Protein AF-A0A6L3T486-F1 (afdb_monomer_lite)

pLDDT: mean 80.82, std 17.29, range [38.66, 98.38]

Foldseek 3Di:
DDDDDDPDPDPDDDPPPPDPPPQPPLPDQDDDDQLVLLVVVCVVVVVDPVSSVVSSVLQVVLVVVCVVCVVVFDSVQSVVLQVVQCPPPRHGSNSSSVSRVVVVVVVVVVVPPPPD

Structure (mmCIF, N/CA/C/O backbone):
data_AF-A0A6L3T486-F1
#
_entry.id   AF-A0A6L3T486-F1
#
loop_
_atom_site.group_PDB
_atom_site.id
_atom_site.type_symbol
_atom_site.label_atom_id
_atom_site.label_alt_id
_atom_site.label_comp_id
_atom_site.label_asym_id
_atom_site.label_entity_id
_atom_site.label_seq_id
_atom_site.pdbx_PDB_ins_code
_atom_site.Cartn_x
_atom_site.Cartn_y
_atom_site.Cartn_z
_atom_site.occupancy
_atom_site.B_iso_or_equiv
_atom_site.auth_seq_id
_atom_site.auth_comp_id
_atom_site.auth_asym_id
_atom_site.auth_atom_id
_atom_site.pdbx_PDB_model_num
ATOM 1 N N . MET A 1 1 ? -47.129 -64.187 33.695 1.00 38.66 1 MET A N 1
ATOM 2 C CA . MET A 1 1 ? -45.921 -64.025 32.855 1.00 38.66 1 MET A CA 1
ATOM 3 C C . MET A 1 1 ? -45.456 -62.577 32.982 1.00 38.66 1 MET A C 1
ATOM 5 O O . MET A 1 1 ? -46.264 -61.693 32.747 1.00 38.66 1 MET A O 1
ATOM 9 N N . ARG A 1 2 ? -44.234 -62.330 33.480 1.00 48.56 2 ARG A N 1
ATOM 10 C CA . ARG A 1 2 ? -43.674 -60.990 33.756 1.00 48.56 2 ARG A CA 1
ATOM 11 C C . ARG A 1 2 ? -42.620 -60.676 32.691 1.00 48.56 2 ARG A C 1
ATOM 13 O O . ARG A 1 2 ? -41.648 -61.416 32.593 1.00 48.56 2 ARG A O 1
ATOM 20 N N . THR A 1 3 ? -42.798 -59.624 31.900 1.00 48.16 3 THR A N 1
ATOM 21 C CA . THR A 1 3 ? -41.776 -59.144 30.954 1.00 48.16 3 THR A CA 1
ATOM 22 C C . THR A 1 3 ? -40.782 -58.226 31.672 1.00 48.16 3 THR A C 1
ATOM 24 O O . THR A 1 3 ? -41.221 -57.256 32.294 1.00 48.16 3 THR A O 1
ATOM 27 N N . PRO A 1 4 ? -39.463 -58.486 31.617 1.00 51.25 4 PRO A N 1
ATOM 28 C CA . PRO A 1 4 ? -38.469 -57.589 32.193 1.00 51.25 4 PRO A CA 1
ATOM 29 C C . PRO A 1 4 ? -38.271 -56.341 31.321 1.00 51.25 4 PRO A C 1
ATOM 31 O O . PRO A 1 4 ? -37.958 -56.418 30.133 1.00 51.25 4 PRO A O 1
ATOM 34 N N . LEU A 1 5 ? -38.456 -55.188 31.962 1.00 56.97 5 LEU A N 1
ATOM 35 C CA . LEU A 1 5 ? 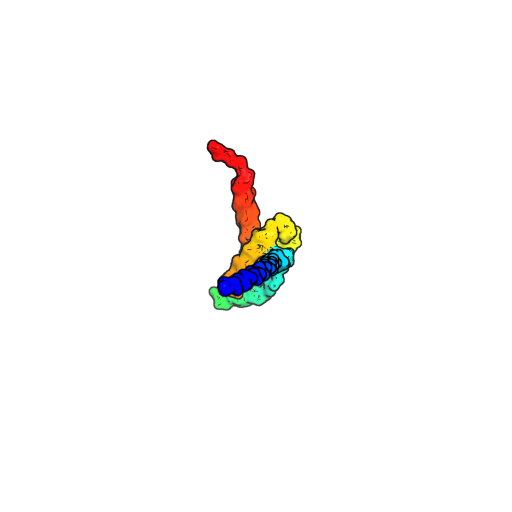-38.202 -53.843 31.463 1.00 56.97 5 LEU A CA 1
ATOM 36 C C . LEU A 1 5 ? -36.714 -53.708 31.088 1.00 56.97 5 LEU A C 1
ATOM 38 O O . LEU A 1 5 ? -35.849 -53.623 31.956 1.00 56.97 5 LEU A O 1
ATOM 42 N N . ARG A 1 6 ? -36.405 -53.733 29.787 1.00 57.72 6 ARG A N 1
ATOM 43 C CA . ARG A 1 6 ? -35.068 -53.420 29.266 1.00 57.72 6 ARG A CA 1
ATOM 44 C C . ARG A 1 6 ? -34.872 -51.907 29.315 1.00 57.72 6 ARG A C 1
ATOM 46 O O . ARG A 1 6 ? -35.313 -51.193 28.420 1.00 57.72 6 ARG A O 1
ATOM 53 N N . THR A 1 7 ? -34.218 -51.432 30.367 1.00 56.72 7 THR A N 1
ATOM 54 C CA . THR A 1 7 ? -33.734 -50.055 30.481 1.00 56.72 7 THR A CA 1
ATOM 55 C C . THR A 1 7 ? -32.702 -49.801 29.381 1.00 56.72 7 THR A C 1
ATOM 57 O O . THR A 1 7 ? -31.547 -50.206 29.493 1.00 56.72 7 THR A O 1
ATOM 60 N N . LEU A 1 8 ? -33.127 -49.177 28.283 1.00 58.81 8 LEU A N 1
ATOM 61 C CA . LEU A 1 8 ? -32.230 -48.675 27.247 1.00 58.81 8 LEU A CA 1
ATOM 62 C C . LEU A 1 8 ? -31.599 -47.375 27.760 1.00 58.81 8 LEU A C 1
ATOM 64 O O . LEU A 1 8 ? -32.225 -46.319 27.753 1.00 58.81 8 LEU A O 1
ATOM 68 N N . LEU A 1 9 ? -30.364 -47.477 28.250 1.00 57.16 9 LEU A N 1
ATOM 69 C CA . LEU A 1 9 ? -29.502 -46.335 28.548 1.00 57.16 9 LEU A CA 1
ATOM 70 C C . LEU A 1 9 ? -29.130 -45.644 27.226 1.00 57.16 9 LEU A C 1
ATOM 72 O O . LEU A 1 9 ? -28.309 -46.147 26.463 1.00 57.16 9 LEU A O 1
ATOM 76 N N . LEU A 1 10 ? -29.756 -44.500 26.950 1.00 59.72 10 LEU A N 1
ATOM 77 C CA . LEU A 1 10 ? -29.359 -43.593 25.874 1.00 59.72 10 LEU A CA 1
ATOM 78 C C . LEU A 1 10 ? -28.093 -42.848 26.317 1.00 59.72 10 LEU A C 1
ATOM 80 O O . LEU A 1 10 ? -28.156 -41.904 27.102 1.00 59.72 10 LEU A O 1
ATOM 84 N N . VAL A 1 11 ? -26.933 -43.297 25.838 1.00 60.19 11 VAL A N 1
ATOM 85 C CA . VAL A 1 11 ? -25.670 -42.562 25.972 1.00 60.19 11 VAL A CA 1
ATOM 86 C C . VAL A 1 11 ? -25.671 -41.457 24.917 1.00 60.19 11 VAL A C 1
ATOM 88 O O . VAL A 1 11 ? -25.406 -41.704 23.743 1.00 60.19 11 VAL A O 1
ATOM 91 N N . SER A 1 12 ? -26.014 -40.235 25.322 1.00 63.62 12 SER A N 1
ATOM 92 C CA . SER A 1 12 ? -25.912 -39.055 24.462 1.00 63.62 12 SER A CA 1
ATOM 93 C C . SER A 1 12 ? -24.439 -38.705 24.252 1.00 63.62 12 SER A C 1
ATOM 95 O O . SER A 1 12 ? -23.794 -38.143 25.135 1.00 63.62 12 SER A O 1
ATOM 97 N N . VAL A 1 13 ? -23.892 -39.045 23.084 1.00 67.62 13 VAL A N 1
ATOM 98 C CA . VAL A 1 13 ? -22.559 -38.596 22.662 1.00 67.62 13 VAL A CA 1
ATOM 99 C C . VAL A 1 13 ? -22.674 -37.135 22.228 1.00 67.62 13 VAL A C 1
ATOM 101 O O . VAL A 1 13 ? -23.100 -36.835 21.115 1.00 67.62 13 VAL A O 1
ATOM 104 N N . THR A 1 14 ? -22.323 -36.203 23.112 1.00 64.38 14 THR A N 1
ATOM 105 C CA . THR A 1 14 ? -22.157 -34.793 22.744 1.00 64.38 14 THR A CA 1
ATOM 106 C C . THR A 1 14 ? -20.835 -34.636 21.999 1.00 64.38 14 THR A C 1
ATOM 108 O O . THR A 1 14 ? -19.771 -34.578 22.614 1.00 64.38 14 THR A O 1
ATOM 111 N N . VAL A 1 15 ? -20.889 -34.589 20.668 1.00 68.38 15 VAL A N 1
ATOM 112 C CA . VAL A 1 15 ? -19.735 -34.212 19.845 1.00 68.38 15 VAL A CA 1
ATOM 113 C C . VAL A 1 15 ? -19.524 -32.708 20.012 1.00 68.38 15 VAL A C 1
ATOM 115 O O . VAL A 1 15 ? -20.244 -31.901 19.429 1.00 68.38 15 VAL A O 1
ATOM 118 N N . ALA A 1 16 ? -18.553 -32.323 20.839 1.00 64.56 16 ALA A N 1
ATOM 119 C CA . ALA A 1 16 ? -18.068 -30.951 20.891 1.00 64.56 16 ALA A CA 1
ATOM 120 C C . ALA A 1 16 ? -17.270 -30.675 19.607 1.00 64.56 16 ALA A C 1
ATOM 122 O O . ALA A 1 16 ? -16.088 -30.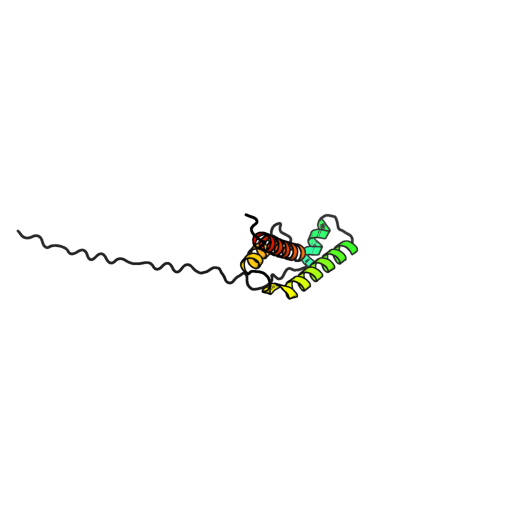999 19.514 1.00 64.56 16 ALA A O 1
ATOM 123 N N . ALA A 1 17 ? -17.932 -30.126 18.589 1.00 65.25 17 ALA A N 1
ATOM 124 C CA . ALA A 1 17 ? -17.262 -29.635 17.394 1.00 65.25 17 ALA A CA 1
ATOM 125 C C . ALA A 1 17 ? -16.518 -28.338 17.750 1.00 65.25 17 ALA A C 1
ATOM 127 O O . ALA A 1 17 ? -17.093 -27.251 17.750 1.00 65.25 17 ALA A O 1
ATOM 128 N N . SER A 1 18 ? -15.239 -28.453 18.102 1.00 64.56 18 SER A N 1
ATOM 129 C CA . SER A 1 18 ? -14.336 -27.308 18.194 1.00 64.56 18 SER A CA 1
ATOM 130 C C . SER A 1 18 ? -14.116 -26.759 16.786 1.00 64.56 18 SER A C 1
ATOM 132 O O . SER A 1 18 ? -13.410 -27.370 15.983 1.00 64.56 18 SE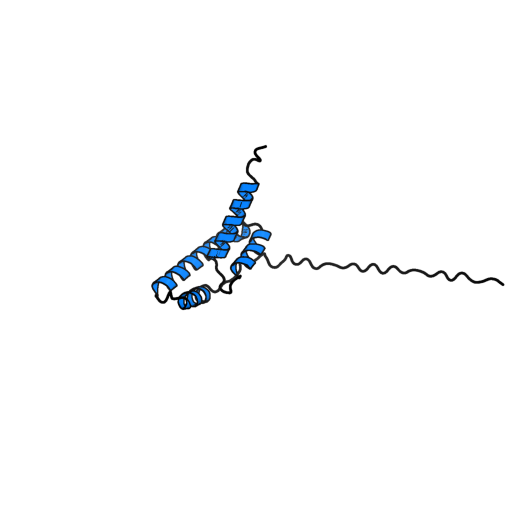R A O 1
ATOM 134 N N . VAL A 1 19 ? -14.757 -25.636 16.468 1.00 70.00 19 VAL A N 1
ATOM 135 C CA . VAL A 1 19 ? -14.530 -24.922 15.209 1.00 70.00 19 VAL A CA 1
ATOM 136 C C . VAL A 1 19 ? -13.122 -24.321 15.276 1.00 70.00 19 VAL A C 1
ATOM 138 O O . VAL A 1 19 ? -12.854 -23.561 16.208 1.00 70.00 19 VAL A O 1
ATOM 141 N N . PRO A 1 20 ? -12.196 -24.655 14.363 1.00 59.03 20 PRO A N 1
ATOM 142 C CA . PRO A 1 20 ? -10.905 -23.988 14.336 1.00 59.03 20 PRO A CA 1
ATOM 143 C C . PRO A 1 20 ? -11.125 -22.524 13.946 1.00 59.03 20 PRO A C 1
ATOM 145 O O . PRO A 1 20 ? -11.656 -22.225 12.877 1.00 59.03 20 PRO A O 1
ATOM 148 N N . SER A 1 21 ? -10.740 -21.605 14.829 1.00 59.09 21 SER A N 1
ATOM 149 C CA . SER A 1 21 ? -10.740 -20.171 14.548 1.00 59.09 21 SER A CA 1
ATOM 150 C C . SER A 1 21 ? -9.707 -19.876 13.457 1.00 59.09 21 SER A C 1
ATOM 152 O O . SER A 1 21 ? -8.510 -19.830 13.728 1.00 59.09 21 SER A O 1
ATOM 154 N N . LEU A 1 22 ? -10.152 -19.672 12.215 1.00 55.38 22 LEU A N 1
ATOM 155 C CA . LEU A 1 22 ? -9.314 -19.195 11.106 1.00 55.38 22 LEU A CA 1
ATOM 156 C C . LEU A 1 22 ? -9.004 -17.693 11.268 1.00 55.38 22 LEU A C 1
ATOM 158 O O . LEU A 1 22 ? -9.402 -16.886 10.435 1.00 55.38 22 LEU A O 1
ATOM 162 N N . ALA A 1 23 ? -8.358 -17.288 12.362 1.00 54.56 23 ALA A N 1
ATOM 163 C CA . ALA A 1 23 ? -8.100 -15.870 12.647 1.00 54.56 23 ALA A CA 1
ATOM 164 C C . ALA A 1 23 ? -6.631 -15.443 12.459 1.00 54.56 23 ALA A C 1
ATOM 166 O O . ALA A 1 23 ? -6.337 -14.252 12.475 1.00 54.56 23 ALA A O 1
ATOM 167 N N . GLU A 1 24 ? -5.698 -16.374 12.244 1.00 51.34 24 GLU A N 1
ATOM 168 C CA . GLU A 1 24 ? -4.269 -16.055 12.402 1.00 51.34 24 GLU A CA 1
ATOM 169 C C . GLU A 1 24 ? -3.572 -15.508 11.134 1.00 51.34 24 GLU A C 1
ATOM 171 O O . GLU A 1 24 ? -2.447 -15.015 11.209 1.00 51.34 24 GLU A O 1
ATOM 176 N N . ALA A 1 25 ? -4.208 -15.564 9.958 1.00 53.91 25 ALA A N 1
ATOM 177 C CA . ALA A 1 25 ? -3.541 -15.257 8.683 1.00 53.91 25 ALA A CA 1
ATOM 178 C C . ALA A 1 25 ? -3.483 -13.756 8.313 1.00 53.91 25 ALA A C 1
ATOM 180 O O . ALA A 1 25 ? -2.823 -13.397 7.343 1.00 53.91 25 ALA A O 1
ATOM 181 N N . ALA A 1 26 ? -4.126 -12.863 9.075 1.00 56.59 26 ALA A N 1
ATOM 182 C CA . ALA A 1 26 ? -4.223 -11.429 8.753 1.00 56.59 26 ALA A CA 1
ATOM 183 C C . ALA A 1 26 ? -3.186 -10.529 9.456 1.00 56.59 26 ALA A C 1
ATOM 185 O O . ALA A 1 26 ? -3.253 -9.300 9.369 1.00 56.59 26 ALA A O 1
ATOM 186 N N . THR A 1 27 ? -2.255 -11.106 10.221 1.00 66.19 27 THR A N 1
ATOM 187 C CA . THR A 1 27 ? -1.394 -10.306 11.105 1.00 66.19 27 THR A CA 1
ATOM 188 C C . THR A 1 27 ? -0.232 -9.641 10.366 1.00 66.19 27 THR A C 1
ATOM 190 O O . THR A 1 27 ? 0.084 -8.481 10.648 1.00 66.19 27 THR A O 1
ATOM 193 N N . ALA A 1 28 ? 0.392 -10.330 9.410 1.00 89.12 28 ALA A N 1
ATOM 194 C CA . ALA A 1 28 ? 1.565 -9.828 8.698 1.00 89.12 28 ALA A CA 1
ATOM 195 C C . ALA A 1 28 ? 1.186 -9.120 7.390 1.00 89.12 28 ALA A C 1
ATOM 197 O O . ALA A 1 28 ? 0.267 -9.535 6.692 1.00 89.12 28 ALA A O 1
ATOM 198 N N . MET A 1 29 ? 1.926 -8.063 7.050 1.00 94.25 29 MET A N 1
ATOM 199 C CA . MET A 1 29 ? 1.784 -7.386 5.762 1.00 94.25 29 MET A CA 1
ATOM 200 C C . MET A 1 29 ? 2.245 -8.318 4.632 1.00 94.25 29 MET A C 1
ATOM 202 O O . MET A 1 29 ? 3.346 -8.881 4.742 1.00 94.25 29 MET A O 1
ATOM 206 N N . PRO A 1 30 ? 1.472 -8.461 3.540 1.00 93.88 30 PRO A N 1
ATOM 207 C CA . PRO A 1 30 ? 1.857 -9.325 2.436 1.00 93.88 30 PRO A CA 1
ATOM 208 C C . PRO A 1 30 ? 3.183 -8.882 1.804 1.00 93.88 30 PRO A C 1
ATOM 210 O O . PRO A 1 30 ? 3.551 -7.700 1.786 1.00 93.88 30 PRO A O 1
ATOM 213 N N . GLN A 1 31 ? 3.936 -9.861 1.308 1.00 94.50 31 GLN A N 1
ATOM 214 C CA . GLN A 1 31 ? 5.209 -9.642 0.627 1.00 94.50 31 GLN A CA 1
ATOM 215 C C . GLN A 1 31 ? 5.016 -9.852 -0.870 1.00 94.50 31 GLN A C 1
ATOM 217 O O . GLN A 1 31 ? 5.133 -10.970 -1.361 1.00 94.50 31 GLN A O 1
ATOM 222 N N . PHE A 1 32 ? 4.700 -8.772 -1.577 1.00 94.38 32 PHE A N 1
ATOM 223 C CA . PHE A 1 32 ? 4.609 -8.782 -3.027 1.00 94.38 32 PHE A CA 1
ATOM 224 C C . PHE A 1 32 ? 5.981 -8.528 -3.655 1.00 94.38 32 PHE A C 1
ATOM 226 O O . PHE A 1 32 ? 6.783 -7.740 -3.137 1.00 94.38 32 PHE A O 1
ATOM 233 N N . ASP A 1 33 ? 6.248 -9.196 -4.776 1.00 93.31 33 ASP A N 1
ATOM 234 C CA . ASP A 1 33 ? 7.447 -8.962 -5.575 1.00 93.31 33 ASP A CA 1
ATOM 235 C C . ASP A 1 33 ? 7.212 -7.782 -6.524 1.00 93.31 33 ASP A C 1
ATOM 237 O O . ASP A 1 33 ? 6.687 -7.930 -7.625 1.00 93.31 33 ASP A O 1
ATOM 241 N N . THR A 1 34 ? 7.621 -6.590 -6.091 1.00 92.69 34 THR A N 1
ATOM 242 C CA . THR A 1 34 ? 7.495 -5.353 -6.871 1.00 92.69 34 THR A CA 1
ATOM 243 C C . THR A 1 34 ? 8.137 -5.445 -8.256 1.00 92.69 34 THR A C 1
ATOM 245 O O . THR A 1 34 ? 7.635 -4.850 -9.205 1.00 92.69 34 THR A O 1
ATOM 248 N N . GLN A 1 35 ? 9.255 -6.165 -8.397 1.00 90.31 35 GLN A N 1
ATOM 249 C CA . GLN A 1 35 ? 9.920 -6.267 -9.697 1.00 90.31 35 GLN A CA 1
ATOM 250 C C . GLN A 1 35 ? 9.093 -7.133 -10.649 1.00 90.31 35 GLN A C 1
ATOM 252 O O . GLN A 1 35 ? 8.988 -6.798 -11.825 1.00 90.31 35 GLN A O 1
ATOM 257 N N . GLN A 1 36 ? 8.499 -8.220 -10.149 1.00 89.31 36 GLN A N 1
ATOM 258 C CA . GLN A 1 36 ? 7.587 -9.070 -10.917 1.00 89.31 36 GLN A CA 1
ATOM 259 C C . GLN A 1 36 ? 6.337 -8.287 -11.351 1.00 89.31 36 GLN A C 1
ATOM 261 O O . GLN A 1 36 ? 6.037 -8.264 -12.541 1.00 89.31 36 GLN A O 1
ATOM 266 N N . ILE A 1 37 ? 5.672 -7.595 -10.416 1.00 87.38 37 ILE A N 1
ATOM 267 C CA . ILE A 1 37 ? 4.457 -6.797 -10.676 1.00 87.38 37 ILE A CA 1
ATOM 268 C C . ILE A 1 37 ? 4.702 -5.802 -11.817 1.00 87.38 37 ILE A C 1
ATOM 270 O O . ILE A 1 37 ? 4.017 -5.827 -12.837 1.00 87.38 37 ILE A O 1
ATOM 274 N N . CYS A 1 38 ? 5.764 -5.000 -11.705 1.00 88.94 38 CYS A N 1
ATOM 275 C CA . CYS A 1 38 ? 6.077 -3.969 -12.692 1.00 88.94 38 CYS A CA 1
ATOM 276 C C . CYS A 1 38 ? 6.564 -4.519 -14.041 1.00 88.94 38 CYS A C 1
ATOM 278 O O . CYS A 1 38 ? 6.551 -3.801 -15.041 1.00 88.94 38 CYS A O 1
ATOM 280 N N . ARG A 1 39 ? 7.003 -5.784 -14.102 1.00 84.25 39 ARG A N 1
ATOM 281 C CA . ARG A 1 39 ? 7.325 -6.458 -15.371 1.00 84.25 39 ARG A CA 1
ATOM 282 C C . ARG A 1 39 ? 6.073 -6.950 -16.087 1.00 84.25 39 ARG A C 1
ATOM 284 O O . ARG A 1 39 ? 6.042 -6.881 -17.312 1.00 84.25 39 ARG A O 1
ATOM 291 N N . THR A 1 40 ? 5.058 -7.422 -15.363 1.00 70.06 40 THR A N 1
ATOM 292 C CA . THR A 1 40 ? 3.799 -7.871 -15.975 1.00 70.06 40 THR A CA 1
ATOM 293 C C . THR A 1 40 ? 3.049 -6.704 -16.615 1.00 70.06 40 THR A C 1
ATOM 295 O O . THR A 1 40 ? 2.582 -6.828 -17.746 1.00 70.06 40 THR A O 1
ATOM 298 N N . THR A 1 41 ? 3.039 -5.532 -15.971 1.00 59.41 41 THR A N 1
ATOM 299 C CA . THR A 1 41 ? 2.434 -4.309 -16.527 1.00 59.41 41 THR A CA 1
ATOM 300 C C . THR A 1 41 ? 3.105 -3.866 -17.833 1.00 59.41 41 THR A C 1
ATOM 302 O O . THR A 1 41 ? 2.427 -3.412 -18.753 1.00 59.41 41 THR A O 1
ATOM 305 N N . ALA A 1 42 ? 4.420 -4.070 -17.974 1.00 56.62 42 ALA A N 1
ATOM 306 C CA . ALA A 1 42 ? 5.161 -3.722 -19.190 1.00 56.62 42 ALA A CA 1
ATOM 307 C C . ALA A 1 42 ? 4.691 -4.501 -20.438 1.00 56.62 42 ALA A C 1
ATOM 309 O O . ALA A 1 42 ? 4.742 -3.977 -21.551 1.00 56.62 42 ALA A O 1
ATOM 310 N N . ASN A 1 43 ? 4.151 -5.716 -20.269 1.00 53.25 43 ASN A N 1
ATOM 311 C CA . ASN A 1 43 ? 3.582 -6.504 -21.371 1.00 53.25 43 ASN A CA 1
ATOM 312 C C . ASN A 1 43 ? 2.247 -5.951 -21.908 1.00 53.25 43 ASN A C 1
ATOM 314 O O . ASN A 1 43 ? 1.792 -6.401 -22.959 1.00 53.25 43 ASN A O 1
ATOM 318 N N . LEU A 1 44 ? 1.627 -4.977 -21.231 1.00 58.38 44 LEU A N 1
ATOM 319 C CA . LEU A 1 44 ? 0.391 -4.315 -21.671 1.00 58.38 44 LEU A CA 1
ATOM 320 C C . LEU A 1 44 ? 0.642 -3.075 -22.553 1.00 58.38 44 LEU A C 1
ATOM 322 O O . LEU A 1 44 ? -0.296 -2.342 -22.857 1.00 58.38 44 LEU A O 1
ATOM 326 N N . GLY A 1 45 ? 1.889 -2.846 -22.989 1.00 54.19 45 GLY A N 1
ATOM 327 C CA . GLY A 1 45 ? 2.266 -1.736 -23.877 1.00 54.19 45 GLY A CA 1
ATOM 328 C C . GLY A 1 45 ? 3.036 -0.598 -23.199 1.00 54.19 45 GLY A C 1
ATOM 329 O O . GLY A 1 45 ? 3.415 0.352 -23.876 1.00 54.19 45 GLY A O 1
ATOM 330 N N . TYR A 1 46 ? 3.318 -0.718 -21.899 1.00 55.62 46 TYR A N 1
ATOM 331 C CA . TYR A 1 46 ? 4.211 0.163 -21.133 1.00 55.62 46 TYR A CA 1
ATOM 332 C C . TYR A 1 46 ? 5.668 -0.297 -21.295 1.00 55.62 46 TYR A C 1
ATOM 334 O O . TYR A 1 46 ? 6.311 -0.768 -20.357 1.00 55.62 46 TYR A O 1
ATOM 342 N N . THR A 1 47 ? 6.168 -0.295 -22.530 1.00 59.91 47 THR A N 1
ATOM 343 C CA . THR A 1 47 ? 7.484 -0.864 -22.874 1.00 59.91 47 THR A CA 1
ATOM 344 C C . THR A 1 47 ? 8.648 0.119 -22.731 1.00 59.91 47 THR A C 1
ATOM 346 O O . THR A 1 47 ? 9.723 -0.144 -23.269 1.00 59.91 47 THR A O 1
ATOM 349 N N . ASP A 1 48 ? 8.475 1.226 -22.005 1.00 72.62 48 ASP A N 1
ATOM 350 C CA . ASP A 1 48 ? 9.556 2.172 -21.740 1.00 72.62 48 ASP A CA 1
ATOM 351 C C . ASP A 1 48 ? 10.181 1.959 -20.352 1.00 72.62 48 ASP A C 1
ATOM 353 O O . ASP A 1 48 ? 9.509 1.762 -19.339 1.00 72.62 48 ASP A O 1
ATOM 357 N N . GLU A 1 49 ? 11.515 2.039 -20.285 1.00 82.06 49 GLU A N 1
ATOM 358 C CA . GLU A 1 49 ? 12.303 1.948 -19.042 1.00 82.06 49 GLU A CA 1
ATOM 359 C C . GLU A 1 49 ? 11.804 2.934 -17.967 1.00 82.06 49 GLU A C 1
ATOM 361 O O . GLU A 1 49 ? 11.940 2.696 -16.763 1.00 82.06 49 GLU A O 1
ATOM 366 N N . GLN A 1 50 ? 11.213 4.046 -18.405 1.00 84.62 50 GLN A N 1
ATOM 367 C CA . GLN A 1 50 ? 10.625 5.062 -17.547 1.00 84.62 50 GLN A CA 1
ATOM 368 C C . GLN A 1 50 ? 9.353 4.579 -16.835 1.00 84.62 50 GLN A C 1
ATOM 370 O O . GLN A 1 50 ? 9.226 4.826 -15.635 1.00 84.62 50 GLN A O 1
ATOM 375 N N . ASP A 1 51 ? 8.469 3.845 -17.515 1.00 83.25 51 ASP A N 1
ATOM 376 C CA . ASP A 1 51 ? 7.234 3.312 -16.922 1.00 83.25 51 ASP A CA 1
ATOM 377 C C . ASP A 1 51 ? 7.552 2.256 -15.865 1.00 83.25 51 ASP A C 1
ATOM 379 O O . ASP A 1 51 ? 7.018 2.287 -14.755 1.00 83.25 51 ASP A O 1
ATOM 383 N N . TYR A 1 52 ? 8.516 1.379 -16.163 1.00 86.94 52 TYR A N 1
ATOM 384 C CA . TYR A 1 52 ? 9.021 0.409 -15.195 1.00 86.94 52 TYR A CA 1
ATOM 385 C C . TYR A 1 52 ? 9.563 1.094 -13.937 1.00 86.94 52 TYR A C 1
ATOM 387 O O . TYR A 1 52 ? 9.228 0.714 -12.815 1.00 86.94 52 TYR A O 1
ATOM 395 N N . LYS A 1 53 ? 10.397 2.128 -14.109 1.00 90.00 53 LYS A N 1
ATOM 396 C CA . LYS A 1 53 ? 10.953 2.891 -12.984 1.00 90.00 53 LYS A CA 1
ATOM 397 C C . LYS A 1 53 ? 9.864 3.593 -12.178 1.00 90.00 53 LYS A C 1
ATOM 399 O O . LYS A 1 53 ? 9.968 3.597 -10.953 1.00 90.00 53 LYS A O 1
ATOM 404 N N . SER A 1 54 ? 8.853 4.161 -12.840 1.00 91.19 54 SER A N 1
ATOM 405 C CA . SER A 1 54 ? 7.723 4.803 -12.163 1.00 91.19 54 SER A CA 1
ATOM 406 C C . SER A 1 54 ? 6.941 3.790 -11.334 1.00 91.19 54 SER A C 1
ATOM 408 O O . SER A 1 54 ? 6.810 3.982 -10.130 1.00 91.19 54 SER A O 1
ATOM 410 N N . CYS A 1 55 ? 6.550 2.656 -11.928 1.00 92.50 55 CYS A N 1
ATOM 411 C CA . CYS A 1 55 ? 5.861 1.581 -11.214 1.00 92.50 55 CYS A CA 1
ATOM 412 C C . CYS A 1 55 ? 6.652 1.118 -9.984 1.00 92.50 55 CYS A C 1
ATOM 414 O O . CYS A 1 55 ? 6.119 1.059 -8.878 1.00 92.50 55 CYS A O 1
ATOM 416 N N . VAL A 1 56 ? 7.954 0.846 -10.143 1.00 94.56 56 VAL A N 1
ATOM 417 C CA . VAL A 1 56 ? 8.799 0.412 -9.021 1.00 94.56 56 VAL A CA 1
ATOM 418 C C . VAL A 1 56 ? 8.856 1.482 -7.929 1.00 94.56 56 VAL A C 1
ATOM 420 O O . VAL A 1 56 ? 8.830 1.142 -6.745 1.00 94.56 56 VAL A O 1
ATOM 423 N N . ALA A 1 57 ? 8.946 2.763 -8.295 1.00 96.50 57 ALA A N 1
ATOM 424 C CA . ALA A 1 57 ? 8.962 3.859 -7.333 1.00 96.50 57 ALA A CA 1
ATOM 425 C C . ALA A 1 57 ? 7.643 3.952 -6.549 1.00 96.50 57 ALA A C 1
ATOM 427 O O . ALA A 1 57 ? 7.687 4.058 -5.319 1.00 96.50 57 ALA A O 1
ATOM 428 N N . ASP A 1 58 ? 6.506 3.847 -7.236 1.00 96.31 58 ASP A N 1
ATOM 429 C CA . ASP A 1 58 ? 5.169 3.911 -6.641 1.00 96.31 58 ASP A CA 1
ATOM 430 C C . ASP A 1 58 ? 4.926 2.730 -5.692 1.00 96.31 58 ASP A C 1
ATOM 432 O O . ASP A 1 58 ? 4.575 2.922 -4.525 1.00 96.31 58 ASP A O 1
ATOM 436 N N . GLU A 1 59 ? 5.232 1.510 -6.135 1.00 97.12 59 GLU A N 1
ATOM 437 C CA . GLU A 1 59 ? 5.092 0.280 -5.350 1.00 97.12 59 GLU A CA 1
ATOM 438 C C . GLU A 1 59 ? 6.004 0.266 -4.112 1.00 97.12 59 GLU A C 1
ATOM 440 O O . GLU A 1 59 ? 5.571 -0.051 -2.999 1.00 97.12 59 GLU A O 1
ATOM 445 N N . VAL A 1 60 ? 7.274 0.666 -4.255 1.00 97.88 60 VAL A N 1
ATOM 446 C CA . VAL A 1 60 ? 8.198 0.786 -3.112 1.00 97.88 60 VAL A CA 1
ATOM 447 C C . VAL A 1 60 ? 7.737 1.883 -2.152 1.00 97.88 60 VAL A C 1
ATOM 449 O O . VAL A 1 60 ? 7.850 1.725 -0.931 1.00 97.88 60 VAL A O 1
ATOM 452 N N . GLY A 1 61 ? 7.228 2.997 -2.681 1.00 98.31 61 GLY A N 1
ATOM 453 C CA . GLY A 1 61 ? 6.651 4.081 -1.896 1.00 98.31 61 GLY A CA 1
ATOM 454 C C . GLY A 1 61 ? 5.465 3.603 -1.064 1.00 98.31 61 GLY A C 1
ATOM 455 O O . GLY A 1 61 ? 5.447 3.799 0.154 1.00 98.31 61 GLY A O 1
ATOM 456 N N . ALA A 1 62 ? 4.515 2.915 -1.693 1.00 98.38 62 ALA A N 1
ATOM 457 C CA . ALA A 1 62 ? 3.346 2.350 -1.035 1.00 98.38 62 ALA A CA 1
ATOM 458 C C . ALA A 1 62 ? 3.732 1.297 0.015 1.00 98.38 62 ALA A C 1
ATOM 460 O O . ALA A 1 62 ? 3.268 1.370 1.154 1.00 98.38 62 ALA A O 1
ATOM 461 N N . LYS A 1 63 ? 4.672 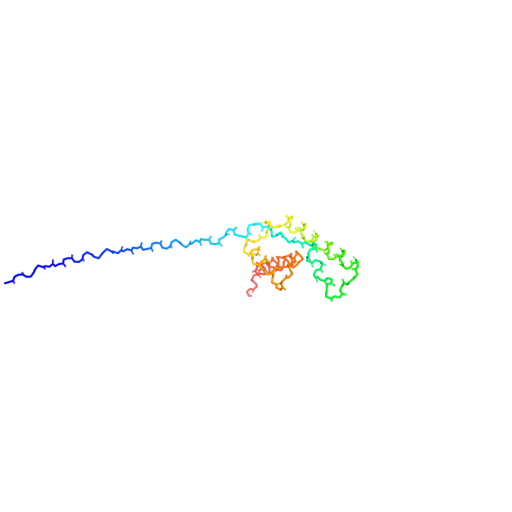0.391 -0.294 1.00 98.31 63 LYS A N 1
ATOM 462 C CA . LYS A 1 63 ? 5.197 -0.594 0.669 1.00 98.31 63 LYS A CA 1
ATOM 463 C C . LYS A 1 63 ? 5.770 0.070 1.921 1.00 98.31 63 LYS A C 1
ATOM 465 O O . LYS A 1 63 ? 5.504 -0.383 3.034 1.00 98.31 63 LYS A O 1
ATOM 470 N N . LYS A 1 64 ? 6.554 1.143 1.764 1.00 98.38 64 LYS A N 1
ATOM 471 C CA . LYS A 1 64 ? 7.124 1.896 2.897 1.00 98.38 64 LYS A CA 1
ATOM 472 C C . LYS A 1 64 ? 6.041 2.568 3.736 1.00 98.38 64 LYS A C 1
ATOM 474 O O . LYS A 1 64 ? 6.112 2.522 4.963 1.00 98.38 64 LYS A O 1
ATOM 479 N N . GLN A 1 65 ? 5.045 3.170 3.087 1.00 97.62 65 GLN A N 1
ATOM 480 C CA . GLN A 1 65 ? 3.905 3.762 3.784 1.00 97.62 65 GLN A CA 1
ATOM 481 C C . GLN A 1 65 ? 3.162 2.695 4.586 1.00 97.62 65 GLN A C 1
ATOM 483 O O . GLN A 1 65 ? 3.005 2.845 5.793 1.00 97.62 65 GLN A O 1
ATOM 488 N N . LEU A 1 66 ? 2.783 1.586 3.951 1.00 98.19 66 LEU A N 1
ATOM 489 C CA . LEU A 1 66 ? 2.115 0.472 4.614 1.00 98.19 66 LEU A CA 1
ATOM 490 C C . LEU A 1 66 ? 2.932 -0.067 5.785 1.00 98.19 66 LEU A C 1
ATOM 492 O O . LEU A 1 66 ? 2.380 -0.207 6.866 1.00 98.19 66 LEU A O 1
ATOM 496 N N . ALA A 1 67 ? 4.241 -0.273 5.634 1.00 97.44 67 ALA A N 1
ATOM 497 C CA . ALA A 1 67 ? 5.094 -0.742 6.727 1.00 97.44 67 ALA A CA 1
ATOM 498 C C . ALA A 1 67 ? 5.061 0.180 7.963 1.00 97.44 67 ALA A C 1
ATOM 500 O O . ALA A 1 67 ? 5.108 -0.310 9.088 1.00 97.44 67 ALA A O 1
ATOM 501 N N . SER A 1 68 ? 4.947 1.497 7.762 1.00 97.31 68 SER A N 1
ATOM 502 C CA . SER A 1 68 ? 4.844 2.495 8.838 1.00 97.31 68 SER A CA 1
ATOM 503 C C . SER A 1 68 ? 3.495 2.451 9.570 1.00 97.31 68 SER A C 1
ATOM 505 O O . SER A 1 68 ? 3.456 2.520 10.798 1.00 97.31 68 SER A O 1
ATOM 507 N N . LYS A 1 69 ? 2.384 2.307 8.832 1.00 95.75 69 LYS A N 1
ATOM 508 C CA . LYS A 1 69 ? 1.015 2.376 9.382 1.00 95.75 69 LYS A CA 1
ATOM 509 C C . LYS A 1 69 ? 0.292 1.027 9.500 1.00 95.75 69 LYS A C 1
ATOM 511 O O . LYS A 1 69 ? -0.848 1.016 9.952 1.00 95.75 69 LYS A O 1
ATOM 516 N N . TRP A 1 70 ? 0.912 -0.104 9.151 1.00 96.19 70 TRP A N 1
ATOM 517 C CA . TRP A 1 70 ? 0.243 -1.411 9.028 1.00 96.19 70 TRP A CA 1
ATOM 518 C C . TRP A 1 70 ? -0.600 -1.760 10.254 1.00 96.19 70 TRP A C 1
ATOM 520 O O . TRP A 1 70 ? -1.792 -2.016 10.140 1.00 96.19 70 TRP A O 1
ATOM 530 N N . THR A 1 71 ? -0.006 -1.699 11.443 1.00 95.38 71 THR A N 1
ATOM 531 C CA . THR A 1 71 ? -0.677 -2.063 12.699 1.00 95.38 71 THR A CA 1
ATOM 532 C C . THR A 1 71 ? -1.720 -1.049 13.166 1.00 95.38 71 THR A C 1
ATOM 534 O O . THR A 1 71 ? -2.482 -1.362 14.077 1.00 95.38 71 THR A O 1
ATOM 537 N N . SER A 1 72 ? -1.780 0.140 12.557 1.00 95.00 72 SER A N 1
ATOM 538 C CA . SER A 1 72 ? -2.830 1.129 12.834 1.00 95.00 72 SER A CA 1
ATOM 539 C C . SER A 1 72 ? -4.153 0.798 12.142 1.00 95.00 72 SER A C 1
ATOM 541 O O . SER A 1 72 ? -5.201 1.277 12.571 1.00 95.00 72 SER A O 1
ATOM 543 N N . PHE A 1 73 ? -4.122 -0.040 11.100 1.00 95.50 73 PHE A N 1
ATOM 544 C CA . PHE A 1 73 ? -5.328 -0.480 10.412 1.00 95.50 73 PHE A CA 1
ATOM 545 C C . PHE A 1 73 ? -6.027 -1.632 11.157 1.00 95.50 73 PHE A C 1
ATOM 547 O O . PHE A 1 73 ? -5.350 -2.543 11.662 1.00 95.50 73 PHE A O 1
ATOM 554 N N . PRO A 1 74 ? -7.375 -1.654 11.181 1.00 94.25 74 PRO A N 1
ATOM 555 C CA . PRO A 1 74 ? -8.146 -2.767 11.731 1.00 94.25 74 PRO A CA 1
ATOM 556 C C . PRO A 1 74 ? -7.727 -4.118 11.137 1.00 94.25 74 PRO A C 1
ATOM 558 O O . PRO A 1 74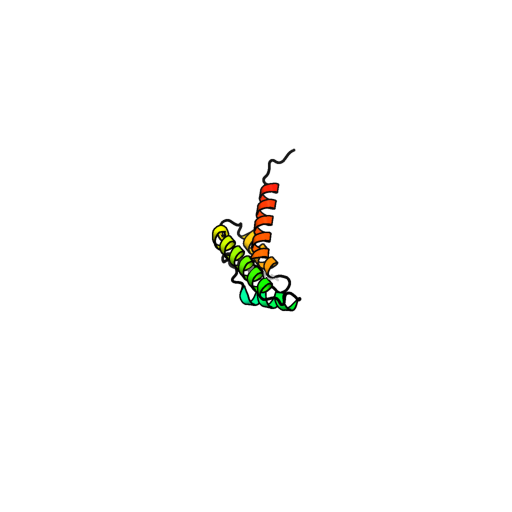 ? -7.360 -4.220 9.967 1.00 94.25 74 PRO A O 1
ATOM 561 N N . ALA A 1 75 ? -7.750 -5.180 11.948 1.00 93.75 75 ALA A N 1
ATOM 562 C CA . ALA A 1 75 ? -7.328 -6.512 11.503 1.00 93.75 75 ALA A CA 1
ATOM 563 C C . ALA A 1 75 ? -8.209 -7.067 10.370 1.00 93.75 75 ALA A C 1
ATOM 565 O O . ALA A 1 75 ? -7.698 -7.712 9.457 1.00 93.75 75 ALA A O 1
ATOM 566 N N . ASP A 1 76 ? -9.511 -6.785 10.404 1.00 93.25 76 ASP A N 1
ATOM 567 C CA . ASP A 1 76 ? -10.454 -7.184 9.360 1.00 93.25 76 ASP A CA 1
ATOM 568 C C . ASP A 1 76 ? -10.212 -6.415 8.050 1.00 93.25 76 ASP A C 1
ATOM 570 O O . ASP A 1 76 ? -10.249 -7.020 6.979 1.00 93.25 76 ASP A O 1
ATOM 574 N N . ALA A 1 77 ? -9.887 -5.119 8.130 1.00 95.38 77 ALA A N 1
ATOM 575 C CA . ALA A 1 77 ? -9.517 -4.303 6.977 1.00 95.38 77 ALA A CA 1
ATOM 576 C C . ALA A 1 77 ? -8.222 -4.815 6.337 1.00 95.38 77 ALA A C 1
ATOM 578 O O . ALA A 1 77 ? -8.163 -5.030 5.129 1.00 95.38 77 ALA A O 1
ATOM 579 N N . ARG A 1 78 ? -7.202 -5.112 7.156 1.00 96.56 78 ARG A N 1
ATOM 580 C CA . ARG A 1 78 ? -5.952 -5.740 6.702 1.00 96.56 78 ARG A CA 1
ATOM 581 C C . ARG A 1 78 ? -6.193 -7.068 5.997 1.00 96.56 78 ARG A C 1
ATOM 583 O O . ARG A 1 78 ? -5.615 -7.290 4.937 1.00 96.56 78 ARG A O 1
ATOM 590 N N . PHE A 1 79 ? -7.044 -7.929 6.552 1.00 94.12 79 PHE A N 1
ATOM 591 C CA . PHE A 1 79 ? -7.408 -9.203 5.933 1.00 94.12 79 PHE A CA 1
ATOM 592 C C . PHE A 1 79 ? -8.084 -9.003 4.574 1.00 94.12 79 PHE A C 1
ATOM 594 O O . PHE A 1 79 ? -7.605 -9.515 3.564 1.00 94.12 79 PHE A O 1
ATOM 601 N N . ARG A 1 80 ? -9.172 -8.225 4.554 1.00 94.44 80 ARG A N 1
ATOM 602 C CA . ARG A 1 80 ? -9.989 -7.973 3.364 1.00 94.44 80 ARG A CA 1
ATOM 603 C C . ARG A 1 80 ? -9.162 -7.318 2.265 1.00 94.44 80 ARG A C 1
ATOM 605 O O . ARG A 1 80 ? -9.028 -7.894 1.195 1.00 94.44 80 ARG A O 1
ATOM 612 N N . CYS A 1 81 ? -8.512 -6.195 2.553 1.00 96.56 81 CYS A N 1
ATOM 613 C CA . CYS A 1 81 ? -7.723 -5.474 1.559 1.00 96.56 81 CYS A CA 1
ATOM 614 C C . CYS A 1 81 ? -6.509 -6.263 1.052 1.00 96.56 81 CYS A C 1
ATOM 616 O O . CYS A 1 81 ? -6.145 -6.115 -0.109 1.00 96.56 81 CYS A O 1
ATOM 618 N N . SER A 1 82 ? -5.898 -7.132 1.869 1.00 95.38 82 SER A N 1
ATOM 619 C CA . SER A 1 82 ? -4.827 -8.013 1.373 1.00 95.38 82 SER A CA 1
ATOM 620 C C . SER A 1 82 ? -5.347 -9.050 0.382 1.00 95.38 82 SER A C 1
ATOM 622 O O . SER A 1 82 ? -4.622 -9.416 -0.538 1.00 95.38 82 SER A O 1
ATOM 624 N N . ALA A 1 83 ? -6.572 -9.548 0.571 1.00 93.12 83 ALA A N 1
ATOM 625 C CA . ALA A 1 83 ? -7.203 -10.459 -0.377 1.00 93.12 83 ALA A CA 1
ATOM 626 C C . ALA A 1 83 ? -7.589 -9.728 -1.671 1.00 93.12 83 ALA A C 1
ATOM 628 O O . ALA A 1 83 ? -7.263 -10.219 -2.747 1.00 93.12 83 ALA A O 1
ATOM 629 N N . GLU A 1 84 ? -8.204 -8.544 -1.562 1.00 93.62 84 GLU A N 1
ATOM 630 C CA . GLU A 1 84 ? -8.585 -7.704 -2.708 1.00 93.62 84 GLU A CA 1
ATOM 631 C C . GLU A 1 84 ? -7.375 -7.335 -3.575 1.00 93.62 84 GLU A C 1
ATOM 633 O O . GLU A 1 84 ? -7.404 -7.536 -4.783 1.00 93.62 84 GLU A O 1
ATOM 638 N N . ALA A 1 85 ? -6.268 -6.905 -2.958 1.00 94.12 85 ALA A N 1
ATOM 639 C CA . ALA A 1 85 ? -5.039 -6.508 -3.652 1.00 94.12 85 ALA A CA 1
ATOM 640 C C . ALA A 1 85 ? -4.276 -7.667 -4.321 1.00 94.12 85 ALA A C 1
ATOM 642 O O . ALA A 1 85 ? -3.126 -7.492 -4.703 1.00 94.12 85 ALA A O 1
ATOM 643 N N . GLN A 1 86 ? -4.853 -8.869 -4.386 1.00 90.12 86 GLN A N 1
ATOM 644 C CA . GLN A 1 86 ? -4.330 -10.024 -5.126 1.00 90.12 86 GLN A CA 1
ATOM 645 C C . GLN A 1 86 ? -5.309 -10.505 -6.212 1.00 90.12 86 GLN A C 1
ATOM 647 O O . GLN A 1 86 ? -4.999 -11.432 -6.966 1.00 90.12 86 GLN A O 1
ATOM 652 N N . ILE A 1 87 ? -6.505 -9.915 -6.288 1.00 86.00 87 ILE A N 1
ATOM 653 C CA . ILE A 1 87 ? -7.503 -10.236 -7.306 1.00 86.00 87 ILE A CA 1
ATOM 654 C C . ILE A 1 87 ? -7.017 -9.701 -8.658 1.00 86.00 87 ILE A C 1
ATOM 656 O O . ILE A 1 87 ? -6.409 -8.645 -8.741 1.00 86.00 87 ILE A O 1
ATOM 660 N N . GLY A 1 88 ? -7.281 -10.439 -9.739 1.00 77.44 88 GLY A N 1
ATOM 661 C CA . GLY A 1 88 ? -6.897 -10.024 -11.095 1.00 77.44 88 GLY A CA 1
ATOM 662 C C . GLY A 1 88 ? -5.523 -10.521 -11.553 1.00 77.44 88 GLY A C 1
ATOM 663 O O . GLY A 1 88 ? -5.236 -10.444 -12.742 1.00 77.44 88 GLY A O 1
ATOM 664 N N . GLY A 1 89 ? -4.734 -11.131 -10.660 1.00 76.50 89 GLY A N 1
ATOM 665 C CA . GLY A 1 89 ? -3.501 -11.854 -11.002 1.00 76.50 89 GLY A CA 1
ATOM 666 C C . GLY A 1 89 ? -2.206 -11.057 -10.837 1.00 76.50 89 GLY A C 1
ATOM 667 O O . GLY A 1 89 ? -1.145 -11.675 -10.778 1.00 76.50 89 GLY A O 1
ATOM 668 N N . ASP A 1 90 ? -2.293 -9.738 -10.673 1.00 83.00 90 ASP A N 1
ATOM 669 C CA . ASP A 1 90 ? -1.153 -8.851 -10.444 1.00 83.00 90 ASP A CA 1
ATOM 670 C C . ASP A 1 90 ? -1.333 -8.118 -9.111 1.00 83.00 90 ASP A C 1
ATOM 672 O O . ASP A 1 90 ? -2.099 -7.161 -9.044 1.00 83.00 90 ASP A O 1
ATOM 676 N N . PRO A 1 91 ? -0.681 -8.562 -8.022 1.00 92.19 91 PRO A N 1
ATOM 677 C CA . PRO A 1 91 ? -0.837 -7.895 -6.740 1.00 92.19 91 PRO A CA 1
ATOM 678 C C . PRO A 1 91 ? -0.227 -6.487 -6.731 1.00 92.19 91 PRO A C 1
ATOM 680 O O . PRO A 1 91 ? 0.730 -6.233 -7.452 1.00 92.19 91 PRO A O 1
ATOM 683 N N . SER A 1 92 ? -0.710 -5.584 -5.872 1.00 93.69 92 SER A N 1
ATOM 684 C CA . SER A 1 92 ? -0.178 -4.212 -5.783 1.00 93.69 92 SER A CA 1
ATOM 685 C C . SER A 1 92 ? -0.166 -3.663 -4.354 1.00 93.69 92 SER A C 1
ATOM 687 O O . SER A 1 92 ? -1.153 -3.730 -3.615 1.00 93.69 92 SER A O 1
ATOM 689 N N . TYR A 1 93 ? 0.958 -3.062 -3.944 1.00 97.44 93 TYR A N 1
ATOM 690 C CA . TYR A 1 93 ? 1.022 -2.296 -2.699 1.00 97.44 93 TYR A CA 1
ATOM 691 C C . TYR A 1 93 ? 0.2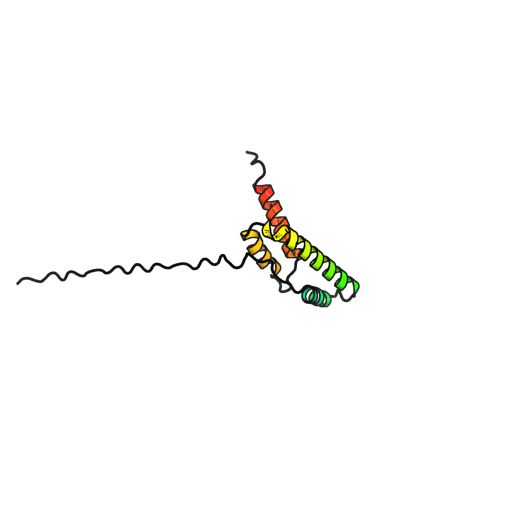62 -0.976 -2.799 1.00 97.44 93 TYR A C 1
ATOM 693 O O . TYR A 1 93 ? -0.242 -0.506 -1.777 1.00 97.44 93 TYR A O 1
ATOM 701 N N . VAL A 1 94 ? 0.175 -0.382 -3.993 1.00 96.62 94 VAL A N 1
ATOM 702 C CA . VAL A 1 94 ? -0.630 0.822 -4.229 1.00 96.62 94 VAL A CA 1
ATOM 703 C C . VAL A 1 94 ? -2.103 0.502 -3.992 1.00 96.62 94 VAL A C 1
ATOM 705 O O . VAL A 1 94 ? -2.733 1.169 -3.176 1.00 96.62 94 VAL A O 1
ATOM 708 N N . GLU A 1 95 ? -2.628 -0.567 -4.595 1.00 95.69 95 GLU A N 1
ATOM 709 C CA . GLU A 1 95 ? -4.027 -0.975 -4.396 1.00 95.69 95 GLU A CA 1
ATOM 710 C C . GLU A 1 95 ? -4.324 -1.367 -2.947 1.00 95.69 95 GLU A C 1
ATOM 712 O O . GLU A 1 95 ? -5.347 -0.961 -2.391 1.00 95.69 95 GLU A O 1
ATOM 717 N N . LEU A 1 96 ? -3.408 -2.089 -2.291 1.00 97.62 96 LEU A N 1
ATOM 718 C CA . LEU A 1 96 ? -3.536 -2.412 -0.870 1.00 97.62 96 LEU A CA 1
ATOM 719 C C . LEU A 1 96 ? -3.619 -1.143 -0.008 1.00 97.62 96 LEU A C 1
ATOM 721 O O . LEU A 1 96 ? -4.468 -1.053 0.881 1.00 97.62 96 LEU A O 1
ATOM 725 N N . ALA A 1 97 ? -2.754 -0.158 -0.265 1.00 98.06 97 ALA A N 1
ATOM 726 C CA . ALA A 1 97 ? -2.782 1.119 0.439 1.00 98.06 97 ALA A CA 1
ATOM 727 C C . ALA A 1 97 ? -4.091 1.872 0.186 1.00 98.06 97 ALA A C 1
ATOM 729 O O . ALA A 1 97 ? -4.713 2.332 1.143 1.00 98.06 97 ALA A O 1
ATOM 730 N N . THR A 1 98 ? -4.541 1.930 -1.068 1.00 97.38 98 THR A N 1
ATOM 731 C CA . THR A 1 98 ? -5.803 2.568 -1.446 1.00 97.38 98 THR A CA 1
ATOM 732 C C . THR A 1 98 ? -6.997 1.911 -0.764 1.00 97.38 98 THR A C 1
ATOM 734 O O . THR A 1 98 ? -7.803 2.619 -0.170 1.00 97.38 98 THR A O 1
ATOM 737 N N . CYS A 1 99 ? -7.104 0.580 -0.776 1.00 98.00 99 CYS A N 1
ATOM 738 C CA . CYS A 1 99 ? -8.196 -0.126 -0.104 1.00 98.00 99 CYS A CA 1
ATOM 739 C C . CYS A 1 99 ? -8.241 0.196 1.395 1.00 98.00 99 CYS A C 1
ATOM 741 O O . CYS A 1 99 ? -9.304 0.494 1.934 1.00 98.00 99 CYS A O 1
ATOM 743 N N . LEU A 1 100 ? -7.085 0.190 2.065 1.00 98.00 100 LEU A N 1
ATOM 744 C CA . LEU A 1 100 ? -6.999 0.474 3.497 1.00 98.00 100 LEU A CA 1
ATOM 745 C C . LEU A 1 100 ? -7.322 1.932 3.839 1.00 98.00 100 LEU A C 1
ATOM 747 O O . LEU A 1 100 ? -7.943 2.198 4.868 1.00 98.00 100 LEU A O 1
ATOM 751 N N . ASP A 1 101 ? -6.900 2.877 3.000 1.00 96.94 101 ASP A N 1
ATOM 752 C CA . ASP A 1 101 ? -7.237 4.285 3.187 1.00 96.94 101 ASP A CA 1
ATOM 753 C C . ASP A 1 101 ? -8.742 4.522 2.945 1.00 96.94 101 ASP A C 1
ATOM 755 O O . ASP A 1 101 ? -9.380 5.168 3.773 1.00 96.94 101 ASP A O 1
ATOM 759 N N . LEU A 1 102 ? -9.343 3.903 1.919 1.00 96.94 102 LEU A N 1
ATOM 760 C CA . LEU A 1 102 ? -10.793 3.953 1.682 1.00 96.94 102 LEU A CA 1
ATOM 761 C C . LEU A 1 102 ? -11.602 3.334 2.829 1.00 96.94 102 LEU A C 1
ATOM 763 O O . LEU A 1 102 ? -12.632 3.878 3.222 1.00 96.94 102 LEU A O 1
ATOM 767 N N . ASP A 1 103 ? -11.145 2.210 3.378 1.00 96.62 103 ASP A N 1
ATOM 768 C CA . ASP A 1 103 ? -11.802 1.544 4.502 1.00 96.62 103 ASP A CA 1
ATOM 769 C C . ASP A 1 103 ? -11.804 2.412 5.769 1.00 96.62 103 ASP A C 1
ATOM 771 O O . ASP A 1 103 ? -12.827 2.538 6.454 1.00 96.62 103 ASP A O 1
ATOM 775 N N . ARG A 1 104 ? -10.671 3.074 6.048 1.00 95.25 104 ARG A N 1
ATOM 776 C CA . ARG A 1 104 ? -10.567 4.052 7.135 1.00 95.25 104 ARG A CA 1
ATOM 777 C C . ARG A 1 104 ? -11.523 5.219 6.906 1.00 95.25 104 ARG A C 1
ATOM 779 O O . ARG A 1 104 ? -12.293 5.543 7.806 1.00 95.25 104 ARG A O 1
ATOM 786 N N . ASP A 1 105 ? -11.501 5.814 5.719 1.00 95.00 105 ASP A N 1
ATOM 787 C CA . ASP A 1 105 ? -12.306 6.997 5.406 1.00 95.00 105 ASP A CA 1
ATOM 788 C C . ASP A 1 105 ? -13.816 6.685 5.473 1.00 95.00 105 ASP A C 1
ATOM 790 O O . ASP A 1 105 ? -14.610 7.473 6.002 1.00 95.00 105 ASP A O 1
ATOM 794 N N . ALA A 1 106 ? -14.224 5.496 5.013 1.00 93.25 106 ALA A N 1
ATOM 795 C CA . ALA A 1 106 ? -15.588 5.000 5.165 1.00 93.25 106 ALA A CA 1
ATOM 796 C C . ALA A 1 106 ? -15.953 4.825 6.647 1.00 93.25 106 ALA A C 1
ATOM 798 O O . ALA A 1 106 ? -16.988 5.322 7.096 1.00 93.25 106 ALA A O 1
ATOM 799 N N . SER A 1 107 ? -15.088 4.176 7.428 1.00 90.75 107 SER A N 1
ATOM 800 C CA . SER A 1 107 ? -15.287 3.965 8.867 1.00 90.75 107 SER A CA 1
ATOM 801 C C . SER A 1 107 ? -15.413 5.278 9.645 1.00 90.75 107 SER A C 1
ATOM 803 O O . SER A 1 107 ? -16.261 5.394 10.533 1.00 90.75 107 SER A O 1
ATOM 805 N N . ASP A 1 108 ? -14.608 6.282 9.298 1.00 89.62 108 ASP A N 1
ATOM 806 C CA . ASP A 1 108 ? -14.658 7.613 9.903 1.00 89.62 108 ASP A CA 1
ATOM 807 C C . ASP A 1 108 ? -15.948 8.352 9.529 1.00 89.62 108 ASP A C 1
ATOM 809 O O . ASP A 1 108 ? -16.577 8.971 10.391 1.00 89.62 108 ASP A O 1
ATOM 813 N N . THR A 1 109 ? -16.411 8.207 8.284 1.00 87.12 109 THR A N 1
ATOM 814 C CA . THR A 1 109 ? -17.704 8.747 7.836 1.00 87.12 109 THR A CA 1
ATOM 815 C C . THR A 1 109 ? -18.867 8.133 8.619 1.00 87.12 109 THR A C 1
ATOM 817 O O . THR A 1 109 ? -19.729 8.863 9.107 1.00 87.12 109 THR A O 1
ATOM 820 N N . PHE A 1 110 ? -18.877 6.810 8.823 1.00 80.88 110 PHE A N 1
ATOM 821 C CA . PHE A 1 110 ? -19.903 6.136 9.633 1.00 80.88 110 PHE A CA 1
ATOM 822 C C . PHE A 1 110 ? -19.835 6.497 11.126 1.00 80.88 110 PHE A C 1
ATOM 824 O O . PHE A 1 110 ? -20.847 6.424 11.828 1.00 80.88 110 PHE A O 1
ATOM 831 N N . ARG A 1 111 ? -18.658 6.899 11.620 1.00 78.44 111 ARG A N 1
ATOM 832 C CA . ARG A 1 111 ? -18.445 7.358 13.001 1.00 78.44 111 ARG A CA 1
ATOM 833 C C . ARG A 1 111 ? -18.816 8.833 13.216 1.00 78.44 111 ARG A C 1
ATOM 835 O O . ARG A 1 111 ? -18.966 9.243 14.368 1.00 78.44 111 ARG A O 1
ATOM 842 N N . GLY A 1 112 ? -18.968 9.620 12.148 1.00 70.00 112 GLY A N 1
ATOM 843 C CA . GLY A 1 112 ? -19.375 11.027 12.202 1.00 70.00 112 GLY A CA 1
ATOM 844 C C . GLY A 1 112 ? -20.702 11.251 12.948 1.00 70.00 112 GLY A C 1
ATOM 845 O O . GLY A 1 112 ? -21.459 10.301 13.171 1.00 70.00 112 GLY A O 1
ATOM 846 N N . PRO A 1 113 ? -21.002 12.495 13.382 1.00 62.72 113 PRO A N 1
ATOM 847 C CA . PRO A 1 113 ? -22.201 12.779 14.158 1.00 62.72 113 PRO A CA 1
ATOM 848 C C . PRO A 1 113 ? -23.428 12.350 13.358 1.00 62.72 113 PRO A C 1
ATOM 850 O O . PRO A 1 113 ? -23.711 12.898 12.295 1.00 62.72 113 PRO A O 1
ATOM 853 N N . GLN A 1 114 ? -24.133 11.350 13.884 1.00 61.25 114 GLN A N 1
ATOM 854 C CA . GLN A 1 114 ? -25.413 10.876 13.378 1.00 61.25 114 GLN A CA 1
ATOM 855 C C . GLN A 1 114 ? -26.388 12.061 13.424 1.00 61.25 114 GLN A C 1
ATOM 857 O O . GLN A 1 114 ? -26.981 12.347 14.467 1.00 61.25 114 GLN A O 1
ATOM 862 N N . VAL A 1 115 ? -26.491 12.813 12.327 1.00 58.78 115 VAL A N 1
ATOM 863 C CA . VAL A 1 115 ? -27.533 13.825 12.150 1.00 58.78 115 VAL A CA 1
ATOM 864 C C . VAL A 1 115 ? -28.863 13.077 12.115 1.00 58.78 115 VAL A C 1
ATOM 866 O O . VAL A 1 115 ? -29.153 12.364 11.157 1.00 58.78 115 VAL A O 1
ATOM 869 N N . ARG A 1 116 ? -29.591 13.169 13.235 1.00 43.62 116 ARG A N 1
ATOM 870 C CA . ARG A 1 116 ? -30.988 12.741 13.371 1.00 43.62 116 ARG A CA 1
ATOM 871 C C . ARG A 1 116 ? -31.891 13.479 12.397 1.00 43.62 116 ARG A C 1
ATOM 873 O O . ARG A 1 116 ? -31.656 14.694 12.209 1.00 43.62 116 ARG A O 1
#

Secondary structure (DSSP, 8-state):
-----------------------GGGSSPP---HHHHHHHHHTTT--SHHHHHHHHHHHHHHHHHHHHHGGGS-HHHHHHHHHHTTTTS---HHHHHHHHHHHHHHHHHHHS----

Sequence (116 aa):
MRTPLRTLLLVSVTVAASVPSLAEAATAMPQFDTQQICRTTANLGYTDEQDYKSCVADEVGAKKQLASKWTSFPADARFRCSAEAQIGGDPSYVELATCLDLDRDASDTFRGPQVR

Radius of gyration: 26.17 Å; chains: 1; bounding box: 58×78×58 Å

Organism: NCBI:txid553447